Protein AF-A0A415DAF6-F1 (afdb_monomer_lite)

Radius of gyration: 10.76 Å; chains: 1; bounding box: 26×28×20 Å

Foldseek 3Di:
DCDVVVQKDWDADPDDDDPVLVVLLVVLPWDQDVVRNTTMDGNDPSVVVSCCVSVVVPDD

Sequence (60 aa):
VWNYEADRLQILFDSIPDDQKRKDLKSYGFKWAPRYQAWQRQLTQNAVYAVKRVLNLQNL

Organism: Phocaeicola vulgatus (NCBI:txid821)

pLDDT: mean 86.9, std 9.41, range [50.47, 95.0]

Secondary structure (DSSP, 8-state):
-EETTTTEEEEE-SSPPPHHHHHHHHHTT-EEEGGGTEEEEE--HHHHHHHHHHTT-S--

Structure (mmCIF, N/CA/C/O backbone):
data_AF-A0A415DAF6-F1
#
_entry.id   AF-A0A415DAF6-F1
#
loop_
_atom_site.group_PDB
_atom_site.id
_atom_site.type_symbol
_atom_site.label_atom_id
_atom_site.label_alt_id
_atom_site.label_comp_id
_atom_site.label_asym_id
_atom_site.label_entity_id
_atom_site.label_seq_id
_atom_site.pdbx_PDB_ins_code
_atom_site.Cartn_x
_atom_site.Cartn_y
_atom_site.Cartn_z
_atom_site.occupancy
_atom_site.B_iso_or_equiv
_atom_site.auth_seq_id
_atom_site.auth_comp_id
_atom_site.auth_asym_id
_atom_site.auth_atom_id
_atom_site.pdbx_PDB_model_num
ATOM 1 N N . VAL A 1 1 ? -7.046 -1.641 -5.839 1.00 82.31 1 VAL A N 1
ATOM 2 C CA . VAL A 1 1 ? -8.228 -2.339 -5.286 1.00 82.31 1 VAL A CA 1
ATOM 3 C C . VAL A 1 1 ? -8.325 -2.060 -3.796 1.00 82.31 1 VAL A C 1
ATOM 5 O O . VAL A 1 1 ? -7.373 -2.335 -3.071 1.00 82.31 1 VAL A O 1
ATOM 8 N N . TRP A 1 2 ? -9.438 -1.484 -3.343 1.00 84.06 2 TRP A N 1
ATOM 9 C CA . TRP A 1 2 ? -9.749 -1.346 -1.919 1.00 84.06 2 TRP A CA 1
ATOM 10 C C . TRP A 1 2 ? -10.450 -2.623 -1.460 1.00 84.06 2 TRP A C 1
ATOM 12 O O . TRP A 1 2 ? -11.556 -2.909 -1.905 1.00 84.06 2 TRP A O 1
ATOM 22 N N . ASN A 1 3 ? -9.789 -3.412 -0.618 1.00 87.50 3 ASN A N 1
ATOM 23 C CA . ASN A 1 3 ? -10.350 -4.613 -0.015 1.00 87.50 3 ASN A CA 1
ATOM 24 C C . ASN A 1 3 ? -10.783 -4.278 1.418 1.00 87.50 3 ASN A C 1
ATOM 26 O O . ASN A 1 3 ? -9.987 -4.359 2.356 1.00 87.50 3 ASN A O 1
ATOM 30 N N . TYR A 1 4 ? -12.035 -3.840 1.561 1.00 86.69 4 TYR A N 1
ATOM 31 C CA . TYR A 1 4 ? -12.598 -3.409 2.842 1.00 86.69 4 TYR A CA 1
ATOM 32 C C . TYR A 1 4 ? -12.781 -4.568 3.828 1.00 86.69 4 TYR A C 1
ATOM 34 O O . TYR A 1 4 ? -12.560 -4.378 5.018 1.00 86.69 4 TYR A O 1
ATOM 42 N N . GLU A 1 5 ? -13.098 -5.773 3.344 1.00 86.75 5 GLU A N 1
ATOM 43 C CA . GLU A 1 5 ? -13.268 -6.966 4.189 1.00 86.75 5 GLU A CA 1
ATOM 44 C C .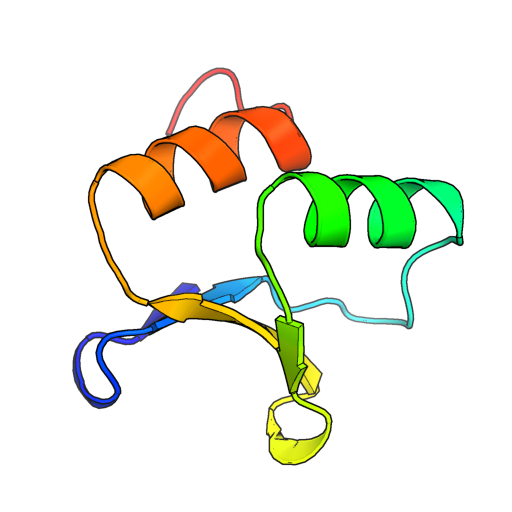 GLU A 1 5 ? -11.971 -7.358 4.904 1.00 86.75 5 GLU A C 1
ATOM 46 O O . GLU A 1 5 ? -11.985 -7.753 6.067 1.00 86.75 5 GLU A O 1
ATOM 51 N N . ALA A 1 6 ? -10.832 -7.219 4.221 1.00 85.31 6 ALA A N 1
ATOM 52 C CA . ALA A 1 6 ? -9.520 -7.531 4.780 1.00 85.31 6 ALA A CA 1
ATOM 53 C C . ALA A 1 6 ? -8.823 -6.323 5.435 1.00 85.31 6 ALA A C 1
ATOM 55 O O . ALA A 1 6 ? -7.700 -6.472 5.927 1.00 85.31 6 ALA A O 1
ATOM 56 N N . ASP A 1 7 ? -9.429 -5.130 5.398 1.00 92.06 7 ASP A N 1
ATOM 57 C CA . ASP A 1 7 ? -8.780 -3.860 5.753 1.00 92.06 7 ASP A CA 1
ATOM 58 C C . ASP A 1 7 ? -7.450 -3.662 4.985 1.00 92.06 7 ASP A C 1
ATOM 60 O O . ASP A 1 7 ? -6.390 -3.359 5.551 1.00 92.06 7 ASP A O 1
ATOM 64 N N . ARG A 1 8 ? -7.450 -3.927 3.669 1.00 93.25 8 ARG A N 1
ATOM 65 C CA . ARG A 1 8 ? -6.248 -3.853 2.815 1.00 93.25 8 ARG A CA 1
ATOM 66 C C . ARG A 1 8 ? -6.455 -3.011 1.567 1.00 93.25 8 ARG A C 1
ATOM 68 O O . ARG A 1 8 ? -7.429 -3.155 0.840 1.00 93.25 8 ARG A O 1
ATOM 75 N N . LEU A 1 9 ? -5.454 -2.196 1.253 1.00 93.38 9 LEU A N 1
ATOM 76 C CA . LEU A 1 9 ? -5.300 -1.594 -0.064 1.00 93.38 9 LEU A CA 1
ATOM 77 C C 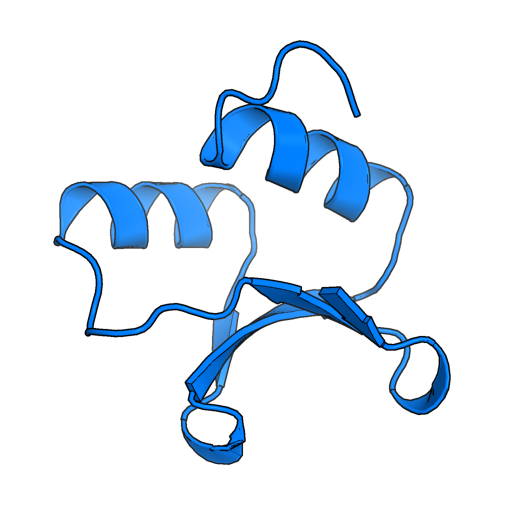. LEU A 1 9 ? -4.337 -2.454 -0.883 1.00 93.38 9 LEU A C 1
ATOM 79 O O . LEU A 1 9 ? -3.185 -2.638 -0.482 1.00 93.38 9 LEU A O 1
ATOM 83 N N . GLN A 1 10 ? -4.818 -2.985 -2.004 1.00 92.88 10 GLN A N 1
ATOM 84 C CA . GLN A 1 10 ? -4.113 -3.951 -2.843 1.00 92.88 10 GLN A CA 1
ATOM 85 C C . GLN A 1 10 ? -3.850 -3.374 -4.240 1.00 92.88 10 GLN A C 1
ATOM 87 O O . GLN A 1 10 ? -4.738 -2.790 -4.868 1.00 92.88 10 GLN A O 1
ATOM 92 N N . ILE A 1 11 ? -2.633 -3.565 -4.738 1.00 90.56 11 ILE A N 1
ATOM 93 C CA . ILE A 1 11 ? -2.214 -3.269 -6.108 1.00 90.56 11 ILE A CA 1
ATOM 94 C C . ILE A 1 11 ? -1.960 -4.614 -6.785 1.00 90.56 11 ILE A C 1
ATOM 96 O O . ILE A 1 11 ? -1.030 -5.337 -6.414 1.00 90.56 11 ILE A O 1
ATOM 100 N N . LEU A 1 12 ? -2.8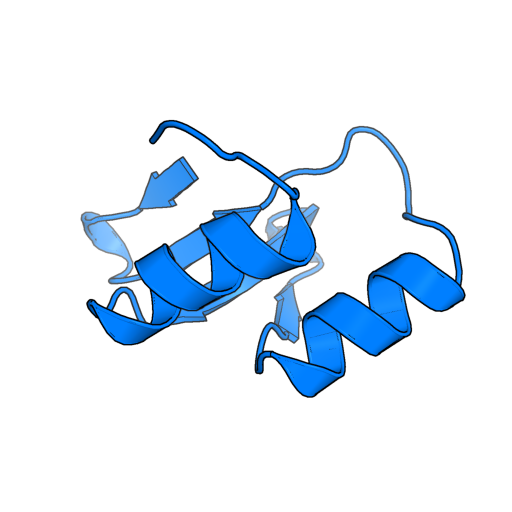29 -4.953 -7.733 1.00 89.75 12 LEU A N 1
ATOM 101 C CA . LEU A 1 12 ? -2.720 -6.152 -8.557 1.00 89.75 12 LEU A CA 1
ATOM 102 C C . LEU A 1 12 ? -1.795 -5.856 -9.735 1.00 89.75 12 LEU A C 1
ATOM 104 O O . LEU A 1 12 ? -1.812 -4.744 -10.265 1.00 89.75 12 LEU A O 1
ATOM 108 N N . PHE A 1 13 ? -1.002 -6.845 -10.127 1.00 81.88 13 PHE A N 1
ATOM 109 C CA . PHE A 1 13 ? -0.184 -6.782 -11.330 1.00 81.88 13 PHE A CA 1
ATOM 110 C C . PHE A 1 13 ? -0.428 -8.038 -12.161 1.00 81.88 13 PHE A C 1
ATOM 112 O O . PHE A 1 13 ? -0.465 -9.132 -11.604 1.00 81.88 13 PHE A O 1
ATOM 119 N N . ASP A 1 14 ? -0.536 -7.877 -13.479 1.00 80.31 14 ASP A N 1
ATOM 120 C CA . ASP A 1 14 ? -0.707 -9.000 -14.414 1.00 80.31 14 ASP A CA 1
ATOM 121 C C . ASP A 1 14 ? 0.570 -9.849 -14.540 1.00 80.31 14 ASP A C 1
ATOM 123 O O . ASP A 1 14 ? 0.528 -11.028 -14.882 1.00 80.31 14 ASP A O 1
ATOM 127 N N . SER A 1 15 ? 1.725 -9.258 -14.225 1.00 80.19 15 SER A N 1
ATOM 128 C CA . SER A 1 15 ? 3.030 -9.915 -14.185 1.00 80.19 15 SER A CA 1
ATOM 129 C C . SER A 1 15 ? 3.880 -9.352 -13.047 1.00 80.19 15 SER A C 1
ATOM 131 O O . SER A 1 15 ? 3.616 -8.265 -12.538 1.00 80.19 15 SER A O 1
ATOM 133 N N . ILE A 1 16 ? 4.943 -10.059 -12.648 1.00 80.88 16 ILE A N 1
ATOM 134 C CA . ILE A 1 16 ? 5.875 -9.548 -11.630 1.00 80.88 16 ILE A CA 1
ATOM 135 C C . ILE A 1 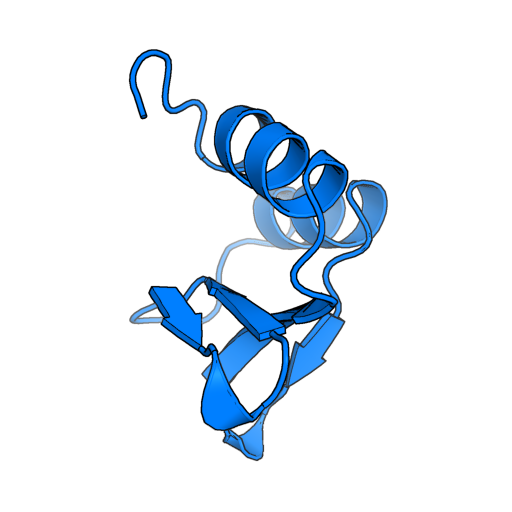16 ? 6.438 -8.195 -12.112 1.00 80.88 16 ILE A C 1
ATOM 137 O O . ILE A 1 16 ? 7.052 -8.157 -13.179 1.00 80.88 16 ILE A O 1
ATOM 141 N N . PRO A 1 17 ? 6.244 -7.093 -11.361 1.00 84.56 17 PRO A N 1
ATOM 142 C CA . PRO A 1 17 ? 6.748 -5.787 -11.768 1.00 84.56 17 PRO A CA 1
ATOM 143 C C . PRO A 1 17 ? 8.280 -5.738 -11.707 1.00 84.56 17 PRO A C 1
ATOM 145 O O . PRO A 1 17 ? 8.908 -6.506 -10.967 1.00 84.56 17 PRO A O 1
ATOM 148 N N . ASP A 1 18 ? 8.872 -4.818 -12.473 1.00 89.56 18 ASP A N 1
ATOM 149 C CA . ASP A 1 18 ? 10.322 -4.629 -12.530 1.00 89.56 18 ASP A CA 1
ATOM 150 C C . ASP A 1 18 ? 10.937 -4.269 -11.163 1.00 89.56 18 ASP A C 1
ATOM 152 O O . ASP A 1 18 ? 10.253 -3.916 -10.194 1.00 89.56 18 ASP A O 1
ATOM 156 N N . ASP A 1 19 ? 12.263 -4.383 -11.061 1.00 91.69 19 ASP A N 1
ATOM 157 C CA . ASP A 1 19 ? 12.951 -4.202 -9.784 1.00 91.69 19 ASP A CA 1
ATOM 158 C C . ASP A 1 19 ? 12.793 -2.790 -9.201 1.00 91.69 19 ASP A C 1
ATOM 160 O O . ASP A 1 19 ? 12.674 -2.645 -7.981 1.00 91.69 19 ASP A O 1
ATOM 164 N N . GLN A 1 20 ? 12.718 -1.763 -10.051 1.00 90.56 20 GLN A N 1
ATOM 165 C CA . GLN A 1 20 ? 12.551 -0.380 -9.612 1.00 90.56 20 GLN A CA 1
ATOM 166 C C . GLN A 1 20 ? 11.162 -0.166 -9.008 1.00 90.56 20 GLN A C 1
ATOM 168 O O . GLN A 1 20 ? 11.038 0.315 -7.882 1.00 90.56 20 GLN A O 1
ATOM 173 N N . LYS A 1 21 ? 10.112 -0.627 -9.689 1.00 88.94 21 LYS A N 1
ATOM 174 C CA . LYS A 1 21 ? 8.731 -0.548 -9.209 1.00 88.94 21 LYS A CA 1
ATOM 175 C C . LYS A 1 21 ? 8.553 -1.308 -7.895 1.00 88.94 21 LYS A C 1
ATOM 177 O O . LYS A 1 21 ? 7.861 -0.834 -6.995 1.00 88.94 21 LYS A O 1
ATOM 182 N N . ARG A 1 22 ? 9.209 -2.466 -7.736 1.00 91.62 22 ARG A N 1
ATOM 183 C CA . ARG A 1 22 ? 9.217 -3.219 -6.465 1.00 91.62 22 ARG A CA 1
ATOM 184 C C . ARG A 1 22 ? 9.919 -2.458 -5.344 1.00 91.62 22 ARG A C 1
ATOM 186 O O . ARG A 1 22 ? 9.446 -2.504 -4.207 1.00 91.62 22 ARG A O 1
ATOM 193 N N . LYS A 1 23 ? 11.038 -1.788 -5.633 1.00 93.25 23 LYS A N 1
ATOM 194 C CA . LYS A 1 23 ? 11.739 -0.931 -4.662 1.00 93.25 23 LYS A CA 1
ATOM 195 C C . LYS A 1 23 ? 10.858 0.234 -4.225 1.00 93.25 23 LYS A C 1
ATOM 197 O O . LYS A 1 23 ? 10.739 0.461 -3.022 1.00 93.25 23 LYS A O 1
ATOM 202 N N . ASP A 1 24 ? 10.175 0.879 -5.165 1.00 91.94 24 ASP A N 1
ATOM 203 C CA . ASP A 1 24 ? 9.242 1.966 -4.866 1.00 91.94 24 ASP A CA 1
ATOM 204 C C . ASP A 1 24 ? 8.080 1.462 -3.999 1.00 91.94 24 ASP A C 1
ATOM 206 O O . ASP A 1 24 ? 7.816 1.991 -2.925 1.00 91.94 24 ASP A O 1
ATOM 210 N N . LEU A 1 25 ? 7.429 0.361 -4.378 1.00 93.00 25 LEU A N 1
ATOM 211 C CA . LEU A 1 25 ? 6.356 -0.243 -3.576 1.00 93.00 25 LEU A CA 1
ATOM 212 C C . LEU A 1 25 ? 6.796 -0.522 -2.131 1.00 93.00 25 LEU A C 1
ATOM 214 O O . LEU A 1 25 ? 6.070 -0.196 -1.188 1.00 93.00 25 LEU A O 1
ATOM 218 N N . LYS A 1 26 ? 8.001 -1.072 -1.946 1.00 93.81 26 LYS A N 1
ATOM 219 C CA . LYS A 1 26 ? 8.575 -1.315 -0.616 1.00 93.81 26 LYS A CA 1
ATOM 220 C C . LYS A 1 26 ? 8.848 -0.020 0.150 1.00 93.81 26 LYS A C 1
ATOM 222 O O . LYS A 1 26 ? 8.539 0.025 1.340 1.00 93.81 26 LYS A O 1
ATOM 227 N N . SER A 1 27 ? 9.390 1.017 -0.494 1.00 93.56 27 SER A N 1
ATOM 228 C CA . SER A 1 27 ? 9.678 2.302 0.166 1.00 93.56 27 SER A CA 1
ATOM 229 C C . SER A 1 27 ? 8.400 3.001 0.641 1.00 93.56 27 SER A C 1
ATOM 231 O O . SER A 1 27 ? 8.388 3.627 1.699 1.00 93.56 27 SER A O 1
ATOM 233 N N . TYR A 1 28 ? 7.288 2.785 -0.065 1.00 92.62 28 TYR A N 1
ATOM 234 C CA . TYR A 1 28 ? 5.952 3.235 0.325 1.00 92.62 28 TYR A CA 1
ATOM 235 C C . TYR A 1 28 ? 5.192 2.249 1.240 1.00 92.62 28 TYR A C 1
ATOM 237 O O . TYR A 1 28 ? 3.996 2.425 1.498 1.00 92.62 28 TYR A O 1
ATOM 245 N N . GLY A 1 29 ? 5.864 1.220 1.767 1.00 93.31 29 GLY A N 1
ATOM 246 C CA . GLY A 1 29 ? 5.333 0.317 2.793 1.00 93.31 29 GLY A CA 1
ATOM 247 C C . GLY A 1 29 ? 4.394 -0.783 2.287 1.00 93.31 29 GLY A C 1
ATOM 248 O O . GLY A 1 29 ? 3.716 -1.416 3.100 1.00 93.31 29 GLY A O 1
ATOM 249 N N . PHE A 1 30 ? 4.334 -1.032 0.977 1.00 94.44 30 PHE A N 1
ATOM 250 C CA . PHE A 1 30 ? 3.621 -2.188 0.435 1.00 94.44 30 PHE A CA 1
ATOM 251 C C . PHE A 1 30 ? 4.444 -3.464 0.608 1.00 94.44 30 PHE A C 1
ATOM 253 O O . PHE A 1 30 ? 5.662 -3.485 0.417 1.00 94.44 30 PHE A O 1
ATOM 260 N N . LYS A 1 31 ? 3.755 -4.559 0.927 1.00 94.06 31 LYS A N 1
ATOM 261 C CA . LYS A 1 31 ? 4.343 -5.894 1.048 1.00 94.06 31 LYS A CA 1
ATOM 262 C C . LYS A 1 31 ? 3.761 -6.813 -0.016 1.00 94.06 31 LYS A C 1
ATOM 264 O O . LYS A 1 31 ? 2.558 -6.784 -0.273 1.00 94.06 31 LYS A O 1
ATOM 269 N N . TRP A 1 32 ? 4.617 -7.636 -0.614 1.00 93.25 32 TRP A N 1
ATOM 270 C CA . TRP A 1 32 ? 4.184 -8.665 -1.551 1.00 93.25 32 TRP A CA 1
ATOM 271 C C . TRP A 1 32 ? 3.383 -9.747 -0.824 1.00 93.25 32 TRP A C 1
ATOM 273 O O . TRP A 1 32 ? 3.820 -10.267 0.204 1.00 93.25 32 TRP A O 1
ATOM 283 N N . ALA A 1 33 ? 2.222 -10.091 -1.370 1.00 90.38 33 ALA A N 1
ATOM 284 C CA . ALA A 1 33 ? 1.357 -11.147 -0.877 1.00 90.38 33 ALA A CA 1
ATOM 285 C C . ALA A 1 33 ? 1.139 -12.190 -1.984 1.00 90.38 33 ALA A C 1
ATOM 287 O O . ALA A 1 33 ? 0.227 -12.028 -2.797 1.00 90.38 33 ALA A O 1
ATOM 288 N N . PRO A 1 34 ? 1.939 -13.274 -2.019 1.00 86.75 34 PRO A N 1
ATOM 289 C CA . PRO A 1 34 ? 1.912 -14.246 -3.114 1.00 86.75 34 PRO A CA 1
ATOM 290 C C . PRO A 1 34 ? 0.551 -14.931 -3.261 1.00 86.75 34 PRO A C 1
ATOM 292 O O . PRO A 1 34 ? 0.104 -15.156 -4.378 1.00 86.75 34 PRO A O 1
ATOM 295 N N . ARG A 1 35 ? -0.157 -15.171 -2.146 1.00 87.38 35 ARG A N 1
ATOM 296 C CA . ARG A 1 35 ? -1.514 -15.743 -2.142 1.00 87.38 35 ARG A CA 1
ATOM 297 C C . ARG A 1 35 ? -2.516 -14.929 -2.966 1.00 87.38 35 ARG A C 1
ATOM 299 O O . ARG A 1 35 ? -3.422 -15.505 -3.552 1.00 87.38 35 ARG A O 1
ATOM 306 N N . TYR A 1 36 ? -2.361 -13.607 -2.982 1.00 85.38 36 TYR A N 1
ATOM 307 C CA . TYR A 1 36 ? -3.261 -12.684 -3.677 1.00 85.38 36 TYR A CA 1
ATOM 308 C C . TYR A 1 36 ? -2.630 -12.099 -4.943 1.00 85.38 36 TYR A C 1
ATOM 310 O O . TYR A 1 36 ? -3.247 -11.255 -5.580 1.00 85.38 36 TYR A O 1
ATOM 318 N N . GLN A 1 37 ? -1.393 -12.499 -5.264 1.00 87.94 37 GLN A N 1
ATOM 319 C CA . GLN A 1 37 ? -0.584 -11.931 -6.346 1.00 87.94 37 GLN A CA 1
ATOM 320 C C . GLN A 1 37 ? -0.594 -10.390 -6.339 1.00 87.94 37 GLN A C 1
ATOM 322 O O . GLN A 1 37 ? -0.663 -9.730 -7.372 1.00 87.94 37 GLN A O 1
ATOM 327 N N . ALA A 1 38 ? -0.550 -9.812 -5.135 1.00 91.31 38 ALA A N 1
ATOM 328 C CA . ALA A 1 38 ? -0.779 -8.391 -4.923 1.00 91.31 38 ALA A CA 1
ATOM 329 C C . ALA A 1 38 ? 0.283 -7.770 -4.023 1.00 91.31 38 ALA A C 1
ATOM 331 O O . ALA A 1 38 ? 0.765 -8.379 -3.063 1.00 91.31 38 ALA A O 1
ATOM 332 N N . TRP A 1 39 ? 0.576 -6.500 -4.277 1.00 93.44 39 TRP A N 1
ATOM 333 C CA . TRP A 1 39 ? 1.259 -5.640 -3.321 1.00 93.44 39 TRP A CA 1
ATOM 334 C C . TRP A 1 39 ? 0.224 -4.979 -2.431 1.00 93.44 39 TRP A C 1
ATOM 336 O O . TRP A 1 39 ? -0.649 -4.267 -2.920 1.00 93.44 39 TRP A O 1
ATOM 346 N N . GLN A 1 40 ? 0.302 -5.215 -1.125 1.00 94.31 40 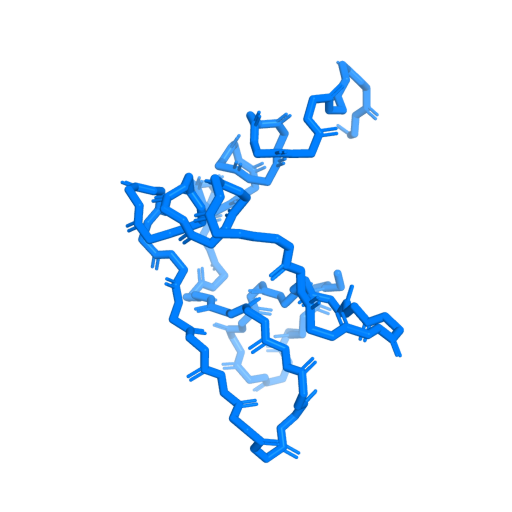GLN A N 1
ATOM 347 C CA . GLN A 1 40 ? -0.722 -4.745 -0.202 1.00 94.31 40 GLN A CA 1
ATOM 348 C C . GLN A 1 40 ? -0.163 -4.108 1.064 1.00 94.31 40 GLN A C 1
ATOM 350 O O . GLN A 1 40 ? 0.925 -4.446 1.536 1.00 94.31 40 GLN A O 1
ATOM 355 N N . ARG A 1 41 ? -0.952 -3.197 1.630 1.00 95.00 41 ARG A N 1
ATOM 356 C CA . ARG A 1 41 ? -0.773 -2.638 2.975 1.00 95.00 41 ARG A CA 1
ATOM 357 C C . ARG A 1 41 ? -2.135 -2.411 3.625 1.00 95.00 41 ARG A C 1
ATOM 359 O O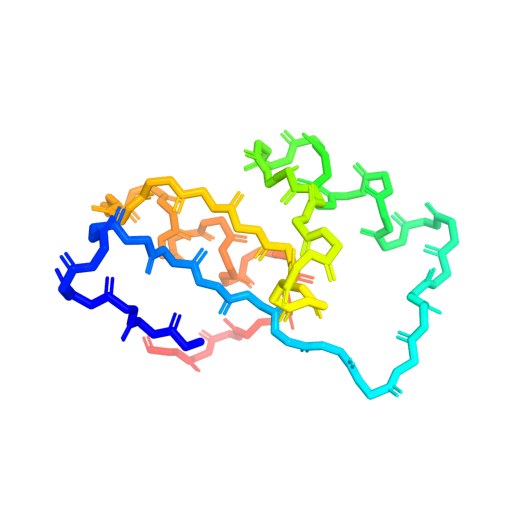 . ARG A 1 41 ? -3.161 -2.552 2.964 1.00 95.00 41 ARG A O 1
ATOM 366 N N . GLN A 1 42 ? -2.146 -2.081 4.913 1.00 94.88 42 GLN A N 1
ATOM 367 C CA . GLN A 1 42 ? -3.381 -1.739 5.618 1.00 94.88 42 GLN A CA 1
ATOM 368 C C . GLN A 1 42 ? -4.110 -0.583 4.925 1.00 94.88 42 GLN A C 1
ATOM 370 O O . GLN A 1 42 ? -3.456 0.354 4.449 1.00 94.88 42 GLN A O 1
ATOM 375 N N . LEU A 1 43 ? -5.439 -0.659 4.863 1.00 93.44 43 LEU A N 1
ATOM 376 C CA . LEU A 1 43 ? -6.260 0.375 4.260 1.00 93.44 43 LEU A CA 1
ATOM 377 C C . LEU A 1 43 ? -6.348 1.591 5.190 1.00 93.44 43 LEU A C 1
ATOM 379 O O . LEU A 1 43 ? -7.183 1.694 6.076 1.00 93.44 43 LEU A O 1
ATOM 383 N N . THR A 1 44 ? -5.455 2.547 4.963 1.00 93.00 44 THR A N 1
ATOM 384 C CA . THR A 1 44 ? -5.443 3.834 5.663 1.00 93.00 44 THR A CA 1
ATOM 385 C C . THR A 1 44 ? -5.438 4.976 4.656 1.00 93.00 44 THR A C 1
ATOM 387 O O . THR A 1 44 ? -5.109 4.777 3.484 1.00 93.00 44 THR A O 1
ATOM 390 N N . GLN A 1 45 ? -5.738 6.201 5.091 1.00 89.12 45 GLN A N 1
ATOM 391 C CA . GLN A 1 45 ? -5.622 7.377 4.218 1.00 89.12 45 GLN A CA 1
ATOM 392 C C . GLN A 1 45 ? -4.209 7.505 3.626 1.00 89.12 45 GLN A C 1
ATOM 394 O O . GLN A 1 45 ? -4.057 7.718 2.426 1.00 89.12 45 GLN A O 1
ATOM 399 N N . ASN A 1 46 ? -3.166 7.260 4.429 1.00 91.31 46 ASN A N 1
ATOM 400 C CA . ASN A 1 46 ? -1.777 7.238 3.956 1.00 91.31 46 ASN A CA 1
ATOM 401 C C . ASN A 1 46 ? -1.542 6.177 2.864 1.00 91.31 46 ASN A C 1
ATOM 403 O O . ASN A 1 46 ? -0.772 6.403 1.936 1.00 91.31 46 ASN A O 1
ATOM 407 N N . ALA A 1 47 ? -2.226 5.031 2.927 1.00 89.50 47 ALA A N 1
ATOM 408 C CA . ALA A 1 47 ? -2.141 4.033 1.867 1.00 89.50 47 ALA A CA 1
ATOM 409 C C . ALA A 1 47 ? -2.683 4.574 0.532 1.00 89.50 47 ALA A C 1
ATOM 411 O O . ALA A 1 47 ? -2.066 4.345 -0.506 1.00 89.50 47 ALA A O 1
ATOM 412 N N . VAL A 1 48 ? -3.776 5.345 0.556 1.00 87.44 48 VAL A N 1
ATOM 413 C CA . VAL A 1 48 ? -4.336 5.988 -0.646 1.00 87.44 48 VAL A CA 1
ATOM 414 C C . VAL A 1 48 ? -3.355 7.007 -1.234 1.00 87.44 48 VAL A C 1
ATOM 416 O O . VAL A 1 48 ? -3.099 6.987 -2.438 1.00 87.44 48 VAL A O 1
ATOM 419 N N . TYR A 1 49 ? -2.737 7.844 -0.394 1.00 89.00 49 TYR A N 1
ATOM 420 C CA . TYR A 1 49 ? -1.676 8.762 -0.834 1.00 89.00 49 TYR A CA 1
ATOM 421 C C . TYR A 1 49 ? -0.476 8.016 -1.429 1.00 89.00 49 TYR A C 1
ATOM 423 O O . TYR A 1 49 ? 0.038 8.398 -2.479 1.00 89.00 49 TYR A O 1
ATOM 431 N N . ALA A 1 50 ? -0.052 6.922 -0.798 1.00 89.00 50 ALA A N 1
ATOM 432 C CA . ALA A 1 50 ? 1.048 6.098 -1.278 1.00 89.00 50 ALA A CA 1
ATOM 433 C C . ALA A 1 50 ? 0.756 5.488 -2.662 1.00 89.00 50 ALA A C 1
ATOM 435 O O . ALA A 1 50 ? 1.627 5.514 -3.529 1.00 89.00 50 ALA A O 1
ATOM 436 N N . VAL A 1 51 ? -0.472 5.014 -2.913 1.00 87.81 51 VAL A N 1
ATOM 437 C CA . VAL A 1 51 ? -0.883 4.536 -4.248 1.00 87.81 51 VAL A CA 1
ATOM 438 C C . VAL A 1 51 ? -0.780 5.642 -5.292 1.00 87.81 51 VAL A C 1
ATOM 440 O O . VAL A 1 51 ? -0.205 5.402 -6.352 1.00 87.81 51 VAL A O 1
ATOM 443 N N . LYS A 1 52 ? -1.271 6.854 -4.992 1.00 85.38 52 LYS A N 1
ATOM 444 C CA . LYS A 1 52 ? -1.164 8.011 -5.902 1.00 85.38 52 LYS A CA 1
ATOM 445 C C . LYS A 1 52 ? 0.290 8.265 -6.314 1.00 85.38 52 LYS A C 1
ATOM 447 O O . LYS A 1 52 ? 0.564 8.481 -7.490 1.00 85.38 52 LYS A O 1
ATOM 452 N N . ARG A 1 53 ? 1.232 8.161 -5.368 1.00 86.50 53 ARG A N 1
ATOM 453 C CA . ARG A 1 53 ? 2.672 8.357 -5.615 1.00 86.50 53 ARG A CA 1
ATOM 454 C C . ARG A 1 53 ? 3.304 7.213 -6.410 1.00 86.50 53 ARG A C 1
ATOM 456 O O . ARG A 1 53 ? 4.020 7.479 -7.366 1.00 86.50 53 ARG A O 1
ATOM 463 N N . VAL A 1 54 ? 3.026 5.960 -6.049 1.00 84.56 54 VAL A N 1
ATOM 464 C CA . VAL A 1 54 ? 3.615 4.775 -6.707 1.00 84.56 54 VAL A CA 1
ATOM 465 C C . VAL A 1 54 ? 3.086 4.572 -8.127 1.00 84.56 54 VAL A C 1
ATOM 467 O O . VAL A 1 54 ? 3.818 4.156 -9.029 1.00 84.56 54 VAL A O 1
ATOM 470 N N . LEU A 1 55 ? 1.796 4.826 -8.334 1.00 81.81 55 LEU A N 1
ATOM 471 C CA . LEU A 1 55 ? 1.155 4.663 -9.636 1.00 81.81 55 LEU A CA 1
ATOM 472 C C . LEU A 1 55 ? 1.197 5.946 -10.474 1.00 81.81 55 LEU A C 1
ATOM 474 O O . LEU A 1 55 ? 0.739 5.927 -11.610 1.00 81.81 55 LEU A O 1
ATOM 478 N N . ASN A 1 56 ? 1.762 7.032 -9.932 1.00 77.69 56 ASN A N 1
ATOM 479 C CA . ASN A 1 56 ? 1.767 8.365 -10.537 1.00 77.69 56 ASN A CA 1
ATOM 480 C C . ASN A 1 56 ? 0.367 8.806 -11.010 1.00 77.69 56 ASN A C 1
ATOM 482 O O . ASN A 1 56 ? 0.207 9.473 -12.031 1.00 77.69 56 ASN A O 1
ATOM 486 N N . LEU A 1 57 ? -0.667 8.389 -10.274 1.00 65.94 57 LEU A N 1
ATOM 487 C CA . LEU A 1 57 ? -2.051 8.723 -10.577 1.00 65.94 57 LEU A CA 1
ATOM 488 C C . LEU A 1 57 ? -2.299 10.131 -10.049 1.00 65.94 57 LEU A C 1
ATOM 490 O O . LEU A 1 57 ? -2.499 10.328 -8.850 1.00 65.94 57 LEU A O 1
ATOM 494 N N . GLN A 1 58 ? -2.238 11.113 -10.949 1.00 54.44 58 GLN A N 1
ATOM 495 C CA . GLN A 1 58 ? -2.474 12.515 -10.604 1.00 54.44 58 GLN A CA 1
ATOM 496 C C . GLN A 1 58 ? -3.922 12.762 -10.154 1.00 54.44 58 GLN A C 1
ATOM 498 O O . GLN A 1 58 ? -4.147 13.632 -9.321 1.00 54.44 58 GLN A O 1
ATOM 503 N N . ASN A 1 59 ? -4.876 11.940 -10.608 1.00 50.47 59 ASN A N 1
ATOM 504 C CA . ASN A 1 59 ? -6.287 12.025 -10.241 1.00 50.47 59 ASN A CA 1
ATOM 505 C C . ASN A 1 59 ? -6.799 10.649 -9.795 1.00 50.47 59 ASN A C 1
ATOM 507 O O . ASN A 1 59 ? -6.802 9.699 -10.575 1.00 50.47 59 ASN A O 1
ATOM 511 N N . LEU A 1 60 ? -7.200 10.557 -8.528 1.00 53.06 60 LEU A N 1
ATOM 512 C CA . LEU A 1 60 ? -7.819 9.393 -7.890 1.00 53.06 60 LEU A CA 1
ATOM 513 C C . LEU A 1 60 ? -8.867 9.911 -6.912 1.00 53.06 60 LEU A C 1
ATOM 515 O O . LEU A 1 60 ? -8.471 10.784 -6.090 1.00 53.06 60 LEU A O 1
#